Protein AF-A0A257LY22-F1 (afdb_monomer_lite)

Sequence (145 aa):
GAKGQLDAGANYFHVKTRSGIALHGYWDTTTVKGARDHLGVEDFPAAIMKAFPVKPEWDATGPIGTWPTQWATGTLGLSKDCFEGIIPRDRFVVPKDEKHEEHFEWIVTLPAPYPVKARDTVELELSKAGYRLAALLKAIWPEEK

Structure (mmCIF, N/CA/C/O backbone):
data_AF-A0A257LY22-F1
#
_entry.id   AF-A0A257LY22-F1
#
loop_
_atom_site.group_PDB
_atom_site.id
_atom_site.type_symbol
_atom_site.label_atom_id
_atom_site.label_alt_id
_atom_site.label_comp_id
_atom_site.label_asym_id
_atom_site.label_entity_id
_atom_site.label_seq_id
_atom_site.pdbx_PDB_ins_code
_atom_site.Cartn_x
_atom_site.Cartn_y
_atom_site.Cartn_z
_atom_site.occupancy
_atom_site.B_iso_or_equiv
_atom_site.auth_seq_id
_atom_site.auth_comp_id
_atom_site.auth_asym_id
_atom_site.auth_atom_id
_atom_site.pdbx_PDB_model_num
ATOM 1 N N . GLY A 1 1 ? 5.869 14.579 -5.416 1.00 46.47 1 GLY A N 1
ATOM 2 C CA . GLY A 1 1 ? 6.455 14.365 -4.073 1.00 46.47 1 GLY A CA 1
ATOM 3 C C . GLY A 1 1 ? 7.019 15.669 -3.541 1.00 46.47 1 GLY A C 1
ATOM 4 O O . GLY A 1 1 ? 7.083 16.635 -4.291 1.00 46.47 1 GLY A O 1
ATOM 5 N N . ALA A 1 2 ? 7.402 15.727 -2.265 1.00 46.88 2 ALA A N 1
ATOM 6 C CA . ALA A 1 2 ? 8.099 16.899 -1.723 1.00 46.88 2 ALA A CA 1
ATOM 7 C C . ALA A 1 2 ? 9.523 16.997 -2.306 1.00 46.88 2 ALA A C 1
ATOM 9 O O . ALA A 1 2 ? 10.129 15.974 -2.636 1.00 46.88 2 ALA A O 1
ATOM 10 N N . LYS A 1 3 ? 10.070 18.217 -2.429 1.00 50.88 3 LYS A N 1
ATOM 11 C CA . LYS A 1 3 ? 11.447 18.433 -2.908 1.00 50.88 3 LYS A CA 1
ATOM 12 C C . LYS A 1 3 ? 12.441 17.615 -2.069 1.00 50.88 3 LYS A C 1
ATOM 14 O O . LYS A 1 3 ? 12.421 17.698 -0.845 1.00 50.88 3 LYS A O 1
ATOM 19 N N . GLY A 1 4 ? 13.306 16.845 -2.732 1.00 56.91 4 GLY A N 1
ATOM 20 C CA . GLY A 1 4 ? 14.373 16.061 -2.093 1.00 56.91 4 GLY A CA 1
ATOM 21 C C . GLY A 1 4 ? 14.029 14.611 -1.722 1.00 56.91 4 GLY A C 1
ATOM 22 O O . GLY A 1 4 ? 14.880 13.928 -1.161 1.00 56.91 4 GLY A O 1
ATOM 23 N N . GLN A 1 5 ? 12.826 14.109 -2.029 1.00 67.12 5 GLN A N 1
ATOM 24 C CA . GLN A 1 5 ? 12.516 12.681 -1.866 1.00 67.12 5 GLN A CA 1
ATOM 25 C C . GLN A 1 5 ? 13.129 11.849 -3.001 1.00 67.12 5 GLN A C 1
ATOM 27 O O . GLN A 1 5 ? 12.907 12.148 -4.172 1.00 67.12 5 GLN A O 1
ATOM 32 N N . LEU A 1 6 ? 13.866 10.792 -2.640 1.00 78.88 6 LEU A N 1
ATOM 33 C CA . LEU A 1 6 ? 14.648 9.967 -3.574 1.00 78.88 6 LEU A CA 1
ATOM 34 C C . LEU A 1 6 ? 13.796 9.255 -4.640 1.00 78.88 6 LEU A C 1
ATOM 36 O O . LEU A 1 6 ? 14.271 9.053 -5.752 1.00 78.88 6 LEU A O 1
ATOM 40 N N . ASP A 1 7 ? 12.551 8.901 -4.316 1.00 86.62 7 ASP A N 1
ATOM 41 C CA . ASP A 1 7 ? 11.634 8.164 -5.199 1.00 86.62 7 ASP A CA 1
ATOM 42 C C . ASP A 1 7 ? 10.184 8.690 -5.182 1.00 86.62 7 ASP A C 1
ATOM 44 O O . ASP A 1 7 ? 9.283 8.086 -5.772 1.00 86.62 7 ASP A O 1
ATOM 48 N N . ALA A 1 8 ? 9.954 9.791 -4.454 1.00 89.94 8 ALA A N 1
ATOM 49 C CA . ALA A 1 8 ? 8.643 10.378 -4.188 1.00 89.94 8 ALA A CA 1
ATOM 50 C C . ALA A 1 8 ? 7.579 9.356 -3.725 1.00 89.94 8 ALA A C 1
ATOM 52 O O . ALA A 1 8 ? 6.428 9.425 -4.161 1.00 89.94 8 ALA A O 1
ATOM 53 N N . GLY A 1 9 ? 7.947 8.407 -2.855 1.00 90.75 9 GLY A N 1
ATOM 54 C CA . GLY A 1 9 ? 7.024 7.371 -2.376 1.00 90.75 9 GLY A CA 1
ATOM 55 C C . GLY A 1 9 ? 6.717 6.343 -3.462 1.00 90.75 9 GLY A C 1
ATOM 56 O O . GLY A 1 9 ? 5.562 5.977 -3.667 1.00 90.75 9 GLY A O 1
ATOM 57 N N . ALA A 1 10 ? 7.759 5.932 -4.181 1.00 94.31 10 ALA A N 1
ATOM 58 C CA . ALA A 1 10 ? 7.720 5.059 -5.346 1.00 94.31 10 ALA A CA 1
ATOM 59 C C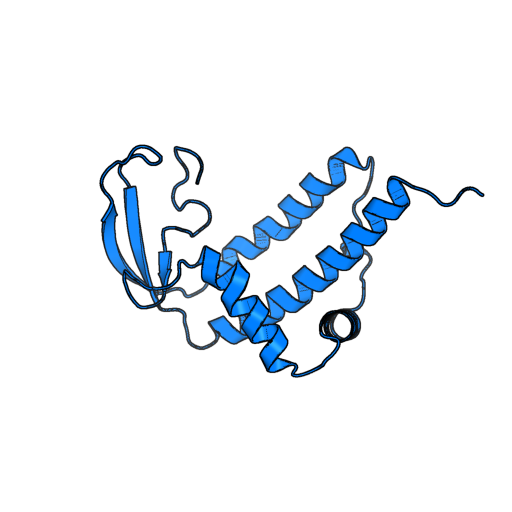 . ALA A 1 10 ? 6.978 5.596 -6.590 1.00 94.31 10 ALA A C 1
ATOM 61 O O . ALA A 1 10 ? 6.619 4.823 -7.483 1.00 94.31 10 ALA A O 1
ATOM 62 N N . ASN A 1 11 ? 6.761 6.910 -6.690 1.00 94.81 11 ASN A N 1
ATOM 63 C CA . ASN A 1 11 ? 6.183 7.511 -7.896 1.00 94.81 11 ASN A CA 1
ATOM 64 C C . ASN A 1 11 ? 7.152 7.485 -9.090 1.00 94.81 11 ASN A C 1
ATOM 66 O O . ASN A 1 11 ? 6.703 7.463 -10.228 1.00 94.81 11 ASN A O 1
ATOM 70 N N . TYR A 1 12 ? 8.460 7.405 -8.835 1.00 94.44 12 TYR A N 1
ATOM 71 C CA . TYR A 1 12 ? 9.500 7.390 -9.872 1.00 94.44 12 TYR A CA 1
ATOM 72 C C . TYR A 1 12 ? 9.812 5.993 -10.438 1.00 94.44 12 TYR A C 1
ATOM 74 O O . TYR A 1 12 ? 10.763 5.825 -11.201 1.00 94.44 12 TYR A O 1
ATOM 82 N N . PHE A 1 13 ? 9.035 4.967 -10.076 1.00 96.38 13 PHE A N 1
ATOM 83 C CA . PHE A 1 13 ? 9.177 3.609 -10.610 1.00 96.38 13 PHE A CA 1
ATOM 84 C C . PHE A 1 13 ? 7.978 3.257 -11.492 1.00 96.38 13 PHE A C 1
ATOM 86 O O . PHE A 1 13 ? 6.878 3.073 -10.987 1.00 96.38 13 PHE A O 1
ATOM 93 N N . HIS A 1 14 ? 8.180 3.103 -12.797 1.00 97.56 14 HIS A N 1
ATOM 94 C CA . HIS A 1 14 ? 7.128 2.806 -13.768 1.00 97.56 14 HIS A CA 1
ATOM 95 C C . HIS A 1 14 ? 7.062 1.317 -14.082 1.00 97.56 14 HIS A C 1
ATOM 97 O O . HIS A 1 14 ? 8.042 0.700 -14.504 1.00 97.56 14 HIS A O 1
ATOM 103 N N . VAL A 1 15 ? 5.888 0.718 -13.908 1.00 96.81 15 VAL A N 1
ATOM 104 C CA . VAL A 1 15 ? 5.691 -0.716 -14.114 1.00 96.81 15 VAL A CA 1
ATOM 105 C C . VAL A 1 15 ? 5.653 -1.046 -15.613 1.00 96.81 15 VAL A C 1
ATOM 107 O O . VAL 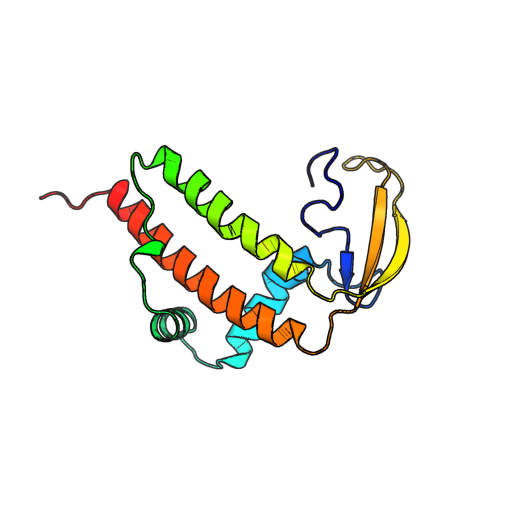A 1 15 ? 4.807 -0.547 -16.351 1.00 96.81 15 VAL A O 1
ATOM 110 N N . LYS A 1 16 ? 6.529 -1.962 -16.048 1.00 94.06 16 LYS A N 1
ATOM 111 C CA . LYS A 1 16 ? 6.702 -2.527 -17.407 1.00 94.06 16 LYS A CA 1
ATOM 112 C C . LYS A 1 16 ? 7.205 -1.566 -18.488 1.00 94.06 16 LYS A C 1
ATOM 114 O O . LYS A 1 16 ? 8.022 -1.988 -19.301 1.00 94.06 16 LYS A O 1
ATOM 119 N N . THR A 1 17 ? 6.733 -0.325 -18.536 1.00 95.31 17 THR A N 1
ATOM 120 C CA . THR A 1 17 ? 7.107 0.661 -19.566 1.00 95.31 17 THR A CA 1
ATOM 121 C C . THR A 1 17 ? 7.232 2.055 -18.962 1.00 95.31 17 THR A C 1
ATOM 123 O O . THR A 1 17 ? 6.726 2.301 -17.874 1.00 95.31 17 THR A O 1
ATOM 126 N N . ARG A 1 18 ? 7.855 2.999 -19.681 1.00 93.12 18 ARG A N 1
ATOM 127 C CA . ARG A 1 18 ? 7.967 4.407 -19.250 1.00 93.12 18 ARG A CA 1
ATOM 128 C C . ARG A 1 18 ? 6.610 5.095 -19.062 1.00 93.12 18 ARG A C 1
ATOM 130 O O . ARG A 1 18 ? 6.453 5.905 -18.165 1.00 93.12 18 ARG A O 1
ATOM 137 N N . SER A 1 19 ? 5.635 4.776 -19.909 1.00 93.62 19 SER A N 1
ATOM 138 C CA . SER A 1 19 ? 4.253 5.262 -19.790 1.00 93.62 19 SER A CA 1
ATOM 139 C C . SER A 1 19 ? 3.382 4.382 -18.886 1.00 93.62 19 SER A C 1
ATOM 141 O O . SER A 1 19 ? 2.170 4.577 -18.817 1.00 93.62 19 SER A O 1
ATOM 143 N N . GLY A 1 20 ? 3.981 3.379 -18.239 1.00 93.88 20 GLY A N 1
ATOM 144 C CA . GLY A 1 20 ? 3.305 2.494 -17.310 1.00 93.88 20 GLY A CA 1
ATOM 145 C C . GLY A 1 20 ? 2.910 3.215 -16.027 1.00 93.88 20 GLY A C 1
ATOM 146 O O . GLY A 1 20 ? 3.423 4.288 -15.700 1.00 93.88 20 GLY A O 1
ATOM 147 N N . ILE A 1 21 ? 1.997 2.593 -15.284 1.00 96.25 21 ILE A N 1
ATOM 148 C CA . ILE A 1 21 ? 1.581 3.098 -13.979 1.00 96.25 21 ILE A CA 1
ATOM 149 C C . ILE A 1 21 ? 2.791 3.187 -13.043 1.00 96.25 21 ILE A C 1
ATOM 151 O O . ILE A 1 21 ? 3.620 2.272 -12.998 1.00 96.25 21 ILE A O 1
ATOM 155 N N . ALA A 1 22 ? 2.885 4.286 -12.298 1.00 96.69 22 ALA A N 1
ATOM 156 C CA . ALA A 1 22 ? 3.852 4.400 -11.219 1.00 96.69 22 ALA A CA 1
ATOM 157 C C . ALA A 1 22 ? 3.583 3.321 -10.159 1.00 96.69 22 ALA A C 1
ATOM 159 O O . ALA A 1 22 ? 2.429 2.963 -9.918 1.00 96.69 22 ALA A O 1
ATOM 160 N N . LEU A 1 23 ? 4.619 2.822 -9.490 1.00 96.81 23 LEU A N 1
ATOM 161 C CA . LEU A 1 23 ? 4.482 1.796 -8.460 1.00 96.81 23 LEU A CA 1
ATOM 162 C C . LEU A 1 23 ? 3.564 2.276 -7.332 1.00 96.81 23 LEU A C 1
ATOM 164 O O . LEU A 1 23 ? 2.728 1.514 -6.861 1.00 96.81 23 LEU A O 1
ATOM 168 N N . HIS A 1 24 ? 3.642 3.559 -6.980 1.00 96.31 24 HIS A N 1
ATOM 169 C CA . HIS A 1 24 ? 2.682 4.208 -6.087 1.00 96.31 24 HIS A CA 1
ATOM 170 C C . HIS A 1 24 ? 1.229 4.020 -6.554 1.00 96.31 24 HIS A C 1
ATOM 172 O O . HIS A 1 24 ? 0.411 3.431 -5.853 1.00 96.31 24 HIS A O 1
ATOM 178 N N . GLY A 1 25 ? 0.925 4.423 -7.793 1.00 96.75 25 GLY A N 1
ATOM 179 C CA . GLY A 1 25 ? -0.408 4.261 -8.376 1.00 96.75 25 GLY A CA 1
ATOM 180 C C . GLY A 1 25 ? -0.837 2.796 -8.503 1.00 96.75 25 GLY A C 1
ATOM 181 O O . GLY A 1 25 ? -2.025 2.488 -8.395 1.00 96.75 25 GLY A O 1
ATOM 182 N N . TYR A 1 26 ? 0.111 1.876 -8.706 1.00 97.12 26 TYR A N 1
ATOM 183 C CA . TYR A 1 26 ? -0.157 0.442 -8.705 1.00 97.12 26 TYR A CA 1
ATOM 184 C C . TYR A 1 26 ? -0.724 -0.004 -7.352 1.00 97.12 26 TYR A C 1
ATOM 186 O O . TYR A 1 26 ? -1.772 -0.648 -7.336 1.00 97.12 26 TYR A O 1
ATOM 194 N N . TRP A 1 27 ? -0.100 0.388 -6.239 1.00 96.94 27 TRP A N 1
ATOM 195 C CA . TRP A 1 27 ? -0.599 0.094 -4.892 1.00 96.94 27 TRP A CA 1
ATOM 196 C C . TRP A 1 27 ? -1.934 0.778 -4.596 1.00 96.94 27 TRP A C 1
ATOM 198 O O . TRP A 1 27 ? -2.869 0.099 -4.175 1.00 96.94 27 TRP A O 1
ATOM 208 N N . ASP A 1 28 ? -2.049 2.072 -4.897 1.00 96.69 28 ASP A N 1
ATOM 209 C CA . ASP A 1 28 ? -3.244 2.868 -4.590 1.00 96.69 28 ASP A CA 1
ATOM 210 C C . ASP A 1 28 ? -4.494 2.407 -5.347 1.00 96.69 28 ASP A C 1
ATOM 212 O O . ASP A 1 28 ? -5.608 2.490 -4.832 1.00 96.69 28 ASP A O 1
ATOM 216 N N . THR A 1 29 ? -4.335 1.943 -6.593 1.00 96.38 29 THR A N 1
ATOM 217 C CA . THR A 1 29 ? -5.483 1.699 -7.484 1.00 96.38 29 THR A CA 1
ATOM 218 C C . THR A 1 29 ? -5.525 0.291 -8.054 1.00 96.38 29 THR A C 1
ATOM 220 O O . THR A 1 29 ? -6.554 -0.381 -7.967 1.00 96.38 29 THR A O 1
ATOM 223 N N . THR A 1 30 ? -4.425 -0.184 -8.642 1.00 97.00 30 THR A N 1
ATOM 224 C CA . THR A 1 30 ? -4.415 -1.459 -9.371 1.00 97.00 30 THR A CA 1
ATOM 225 C C . THR A 1 30 ? -4.555 -2.630 -8.410 1.00 97.00 30 THR A C 1
ATOM 227 O O . THR A 1 30 ? -5.356 -3.529 -8.660 1.00 97.00 30 THR A O 1
ATOM 230 N N . THR A 1 31 ? -3.839 -2.599 -7.288 1.00 96.81 31 THR A N 1
ATOM 231 C CA . THR A 1 31 ? -3.908 -3.639 -6.263 1.00 96.81 31 THR A CA 1
ATOM 232 C C . THR A 1 31 ? -5.259 -3.639 -5.553 1.00 96.81 31 THR A C 1
ATOM 234 O O . THR A 1 31 ? -5.846 -4.706 -5.403 1.00 96.81 31 THR A O 1
ATOM 237 N N . VAL A 1 32 ? -5.802 -2.469 -5.191 1.00 96.81 32 VAL A N 1
ATOM 238 C CA . VAL A 1 32 ? -7.135 -2.356 -4.562 1.00 96.81 32 VAL A CA 1
ATOM 239 C C . VAL A 1 32 ? -8.225 -2.906 -5.475 1.00 96.81 32 VAL A C 1
ATOM 241 O O . VAL A 1 32 ? -9.030 -3.740 -5.057 1.00 96.81 32 VAL A O 1
ATOM 244 N N . LYS A 1 33 ? -8.219 -2.503 -6.752 1.00 96.62 33 LYS A N 1
ATOM 245 C CA . LYS A 1 33 ? -9.133 -3.063 -7.750 1.00 96.62 33 LYS A CA 1
ATOM 246 C C . LYS A 1 33 ? -8.931 -4.573 -7.892 1.00 96.62 33 LYS A C 1
ATOM 248 O O . LYS A 1 33 ? -9.907 -5.312 -7.904 1.00 96.62 33 LYS A O 1
ATOM 253 N N . GLY A 1 34 ? -7.682 -5.030 -7.961 1.00 95.88 34 GLY A N 1
ATOM 254 C CA . GLY A 1 34 ? -7.340 -6.446 -8.073 1.00 95.88 34 GLY A CA 1
ATOM 255 C C . GLY A 1 34 ? -7.814 -7.291 -6.888 1.00 95.88 34 GLY A C 1
ATOM 256 O O . GLY A 1 34 ? -8.259 -8.413 -7.105 1.00 95.88 34 GLY A O 1
ATOM 257 N N . ALA A 1 35 ? -7.752 -6.767 -5.663 1.00 96.44 35 ALA A N 1
ATOM 258 C CA . ALA A 1 35 ? -8.256 -7.434 -4.462 1.00 96.44 35 ALA A CA 1
ATOM 259 C C . ALA A 1 35 ? -9.786 -7.561 -4.506 1.00 96.44 35 ALA A C 1
ATOM 261 O O . ALA A 1 35 ? -10.333 -8.656 -4.368 1.00 96.44 35 ALA A O 1
ATOM 262 N N . ARG A 1 36 ? -10.482 -6.459 -4.812 1.00 96.62 36 ARG A N 1
ATOM 263 C CA . ARG A 1 36 ? -11.943 -6.449 -4.961 1.00 96.62 36 ARG A CA 1
ATOM 264 C C . ARG A 1 36 ? -12.419 -7.407 -6.049 1.00 96.62 36 ARG A C 1
ATOM 266 O O . ARG A 1 36 ? -13.300 -8.228 -5.807 1.00 96.62 36 ARG A O 1
ATOM 273 N N . ASP A 1 37 ? -11.829 -7.308 -7.236 1.00 95.69 37 ASP A N 1
ATOM 274 C CA . ASP A 1 37 ? -12.204 -8.129 -8.387 1.00 95.69 37 ASP A CA 1
ATOM 275 C C . ASP A 1 37 ? -11.872 -9.616 -8.137 1.00 95.69 37 ASP A C 1
ATOM 277 O O . ASP A 1 37 ? -12.576 -10.488 -8.639 1.00 95.69 37 ASP A O 1
ATOM 281 N N . HIS A 1 38 ? -10.843 -9.923 -7.333 1.00 94.56 38 HIS A N 1
ATOM 282 C CA . HIS A 1 38 ? -10.514 -11.296 -6.947 1.00 94.56 38 HIS A CA 1
ATOM 283 C C . HIS A 1 38 ? -11.541 -11.923 -6.004 1.00 94.56 38 HIS A C 1
ATOM 285 O O . HIS A 1 38 ? -11.913 -13.076 -6.215 1.00 94.56 38 HIS A O 1
ATOM 291 N N . LEU A 1 39 ? -11.983 -11.192 -4.974 1.00 93.94 39 LEU A N 1
ATOM 292 C CA . LEU A 1 39 ? -13.013 -11.699 -4.065 1.00 93.94 39 LEU A CA 1
ATOM 293 C C . LEU A 1 39 ? -14.372 -11.808 -4.763 1.00 93.94 39 LEU A C 1
ATOM 295 O O . LEU A 1 39 ? -15.141 -12.713 -4.450 1.00 93.94 39 LEU A O 1
ATOM 299 N N . GLY A 1 40 ? -14.669 -10.906 -5.706 1.00 94.12 40 GLY A N 1
ATOM 300 C CA . GLY A 1 40 ? -15.879 -10.973 -6.531 1.00 94.12 40 GLY A CA 1
ATOM 301 C C . GLY A 1 40 ? -17.184 -10.852 -5.737 1.00 94.12 40 GLY A C 1
ATOM 302 O O . GLY A 1 40 ? -18.233 -11.280 -6.215 1.00 94.12 40 GLY A O 1
ATOM 303 N N . VAL A 1 41 ? -17.122 -10.301 -4.523 1.00 94.62 41 VAL A N 1
ATOM 304 C CA . VAL A 1 41 ? -18.276 -10.089 -3.644 1.00 94.62 41 VAL A CA 1
ATOM 305 C C . VAL A 1 41 ? -18.828 -8.672 -3.781 1.00 94.62 41 VAL A C 1
ATOM 307 O O . VAL A 1 41 ? -18.089 -7.730 -4.065 1.00 94.62 41 VAL A O 1
ATOM 310 N N . GLU A 1 42 ? -20.130 -8.518 -3.545 1.00 93.62 42 GLU A N 1
ATOM 311 C CA . GLU A 1 42 ? -20.801 -7.212 -3.552 1.00 93.62 42 GLU A CA 1
ATOM 312 C C . GLU A 1 42 ? -20.318 -6.325 -2.393 1.00 93.62 42 GLU A C 1
ATOM 314 O O . GLU A 1 42 ? -19.899 -5.188 -2.609 1.00 93.62 42 GLU A O 1
ATOM 319 N N . ASP A 1 43 ? -20.288 -6.873 -1.174 1.00 96.06 43 ASP A N 1
ATOM 320 C CA . ASP A 1 43 ? -19.795 -6.187 0.025 1.00 96.06 43 ASP A CA 1
ATOM 321 C C . ASP A 1 43 ? -18.331 -6.557 0.310 1.00 96.06 43 ASP A C 1
ATOM 323 O O . ASP A 1 43 ? -18.003 -7.385 1.167 1.00 96.06 43 ASP A O 1
ATOM 327 N N . PHE A 1 44 ? -17.432 -5.955 -0.472 1.00 95.56 44 PHE A N 1
ATOM 328 C CA . PHE A 1 44 ? -15.988 -6.123 -0.307 1.00 95.56 44 PHE A CA 1
ATOM 329 C C . PHE A 1 44 ? -15.489 -5.753 1.107 1.00 95.56 44 PHE A C 1
ATOM 331 O O . PHE A 1 44 ? -14.758 -6.566 1.680 1.00 95.56 44 PHE A O 1
ATOM 338 N N . PRO A 1 45 ? -15.886 -4.613 1.718 1.00 94.69 45 PRO A N 1
ATOM 339 C CA . PRO A 1 45 ? -15.509 -4.283 3.094 1.00 94.69 45 PRO A CA 1
ATOM 340 C C . PRO A 1 45 ? -15.877 -5.364 4.119 1.00 94.69 45 PRO A C 1
ATOM 342 O O . PRO A 1 45 ? -15.025 -5.765 4.915 1.00 94.69 45 PRO A O 1
ATOM 345 N N . ALA A 1 46 ? -17.108 -5.889 4.090 1.00 94.38 46 ALA A N 1
ATOM 346 C CA . ALA A 1 46 ? -17.508 -6.945 5.021 1.00 94.38 46 ALA A CA 1
ATOM 347 C C . ALA A 1 46 ? -16.705 -8.238 4.807 1.00 94.38 46 ALA A C 1
ATOM 349 O O . ALA A 1 46 ? -16.338 -8.915 5.773 1.00 94.38 46 ALA A O 1
ATOM 350 N N . ALA A 1 47 ? -16.391 -8.575 3.552 1.00 95.69 47 ALA A N 1
ATOM 351 C CA . ALA A 1 47 ? -15.598 -9.756 3.231 1.00 95.69 47 ALA A CA 1
ATOM 352 C C . ALA A 1 47 ? -14.161 -9.664 3.768 1.00 95.69 47 ALA A C 1
ATOM 354 O O . ALA A 1 47 ? -13.703 -10.608 4.417 1.00 95.69 47 ALA A O 1
ATOM 355 N N . ILE A 1 48 ? -13.470 -8.533 3.575 1.00 96.12 48 ILE A N 1
ATOM 356 C CA . ILE A 1 48 ? -12.093 -8.372 4.074 1.00 96.12 48 ILE A CA 1
ATOM 357 C C . ILE A 1 48 ? -12.038 -8.302 5.602 1.00 96.12 48 ILE A C 1
ATOM 359 O O . ILE A 1 48 ? -11.113 -8.850 6.200 1.00 96.12 48 ILE A O 1
ATOM 363 N N . MET A 1 49 ? -13.049 -7.725 6.261 1.00 94.19 49 MET A N 1
ATOM 364 C CA . MET A 1 49 ? -13.138 -7.734 7.726 1.00 94.19 49 MET A CA 1
ATOM 365 C C . MET A 1 49 ? -13.361 -9.143 8.282 1.00 94.19 49 MET A C 1
ATOM 367 O O . MET A 1 49 ? -12.850 -9.481 9.349 1.00 94.19 49 MET A O 1
ATOM 371 N N . LYS A 1 50 ? -14.113 -9.984 7.562 1.00 93.69 50 LYS A N 1
ATOM 372 C CA . LYS A 1 50 ? -14.311 -11.390 7.929 1.00 93.69 50 LYS A CA 1
ATOM 373 C C . LYS A 1 50 ? -13.041 -12.219 7.722 1.00 93.69 50 LYS A C 1
ATOM 375 O O . LYS A 1 50 ? -12.746 -13.078 8.549 1.00 93.69 50 LYS A O 1
ATOM 380 N N . ALA A 1 51 ? -12.312 -11.985 6.630 1.00 93.19 51 ALA A N 1
ATOM 381 C CA . ALA A 1 51 ? -11.066 -12.687 6.320 1.00 93.19 51 ALA A CA 1
ATOM 382 C C . ALA A 1 51 ? -9.913 -12.274 7.252 1.00 93.19 51 ALA A C 1
ATOM 384 O O . ALA A 1 51 ? -9.110 -13.114 7.661 1.00 93.19 51 ALA A O 1
ATOM 385 N N . PHE A 1 52 ? -9.868 -10.997 7.633 1.00 94.81 52 PHE A N 1
ATOM 386 C CA . PHE A 1 52 ? -8.870 -10.415 8.524 1.00 94.81 52 PHE A CA 1
ATOM 387 C C . PHE A 1 52 ? -9.557 -9.854 9.776 1.00 94.81 52 PHE A C 1
ATOM 389 O O . PHE A 1 52 ? -9.760 -8.641 9.872 1.00 94.81 52 PHE A O 1
ATOM 396 N N . PRO A 1 53 ? -9.933 -10.720 10.738 1.00 93.00 53 PRO A N 1
ATOM 397 C CA . PRO A 1 53 ? -10.569 -10.272 11.966 1.00 93.00 53 PRO A CA 1
ATOM 398 C C . PRO A 1 53 ? -9.624 -9.377 12.772 1.00 93.00 53 PRO A C 1
ATOM 400 O O . PRO A 1 53 ? -8.402 -9.555 12.749 1.00 93.00 53 PRO A O 1
ATOM 403 N N . VAL A 1 54 ? -10.220 -8.434 13.503 1.00 93.81 54 VAL A N 1
ATOM 404 C CA . VAL A 1 54 ? -9.514 -7.488 14.376 1.00 93.81 54 VAL A CA 1
ATOM 405 C C . VAL A 1 54 ? -8.617 -8.229 15.358 1.00 93.81 54 VAL A C 1
ATOM 407 O O . VAL A 1 54 ? -9.007 -9.251 15.927 1.00 93.81 54 VAL A O 1
ATOM 410 N N . LYS A 1 55 ? -7.425 -7.675 15.584 1.00 93.75 55 LYS A N 1
ATOM 411 C CA . LYS A 1 55 ? -6.456 -8.207 16.537 1.00 93.75 55 LYS A CA 1
ATOM 412 C C . LYS A 1 55 ? -6.005 -7.121 17.521 1.00 93.75 55 LYS A C 1
ATOM 414 O O . LYS A 1 55 ? -5.935 -5.961 17.109 1.00 93.75 55 LYS A O 1
ATOM 419 N N . PRO A 1 56 ? -5.671 -7.467 18.780 1.00 92.50 56 PRO A N 1
ATOM 420 C CA . PRO A 1 56 ? -5.260 -6.486 19.790 1.00 92.50 56 PRO A CA 1
ATOM 421 C C . PRO A 1 56 ? -4.073 -5.613 19.363 1.00 92.50 56 PRO A C 1
ATOM 423 O O . PRO A 1 56 ? -3.994 -4.444 19.717 1.00 92.50 56 PRO A O 1
ATOM 426 N N . GLU A 1 57 ? -3.157 -6.139 18.548 1.00 91.75 57 GLU A N 1
ATOM 427 C CA . GLU A 1 57 ? -2.007 -5.382 18.046 1.00 91.75 57 GLU A CA 1
ATOM 428 C C . GLU A 1 57 ? -2.364 -4.253 17.059 1.00 91.75 57 GLU A C 1
ATOM 430 O O . GLU A 1 57 ? -1.484 -3.512 16.620 1.00 91.75 57 GLU A O 1
ATOM 435 N N . TRP A 1 58 ? -3.632 -4.118 16.655 1.00 94.38 58 TRP A N 1
ATOM 436 C CA . TRP A 1 58 ? -4.076 -3.015 15.796 1.00 94.38 58 TRP A CA 1
ATOM 437 C C . TRP A 1 58 ? -4.367 -1.738 16.581 1.00 94.38 58 TRP A C 1
ATOM 439 O O . TRP A 1 58 ? -4.392 -0.660 15.969 1.00 94.38 58 TRP A O 1
ATOM 449 N N . ASP A 1 59 ? -4.564 -1.865 17.894 1.00 94.31 59 ASP A N 1
ATOM 450 C CA . ASP A 1 59 ? -4.874 -0.766 18.794 1.00 94.31 59 ASP A CA 1
ATOM 451 C C . ASP A 1 59 ? -3.680 0.174 18.956 1.00 94.31 59 ASP A C 1
ATOM 453 O O . ASP A 1 59 ? -2.543 -0.243 19.185 1.00 94.31 59 ASP A O 1
ATOM 457 N N . ALA A 1 60 ? -3.952 1.474 18.850 1.00 94.75 60 ALA A N 1
ATOM 458 C CA . ALA A 1 60 ? -3.012 2.493 19.290 1.00 94.75 60 ALA A CA 1
ATOM 459 C C . ALA A 1 60 ? -3.200 2.757 20.785 1.00 94.75 60 ALA A C 1
ATOM 461 O O . ALA A 1 60 ? -4.298 2.641 21.329 1.00 94.75 60 ALA A O 1
ATOM 462 N N . THR A 1 61 ? -2.118 3.146 21.449 1.00 93.75 61 THR A N 1
ATOM 463 C CA . THR A 1 61 ? -2.121 3.412 22.893 1.00 93.75 61 THR A CA 1
ATOM 464 C C . THR A 1 61 ? -1.855 4.882 23.194 1.00 93.75 61 THR A C 1
ATOM 466 O O . THR A 1 61 ? -1.313 5.614 22.368 1.00 93.75 61 THR A O 1
ATOM 469 N N . GLY A 1 62 ? -2.240 5.336 24.388 1.00 94.69 62 GLY A N 1
ATOM 470 C CA . GLY A 1 62 ? -1.986 6.707 24.829 1.00 94.69 62 GLY A CA 1
ATOM 471 C C . GLY A 1 62 ? -2.863 7.760 24.131 1.00 94.69 62 GLY A C 1
ATOM 472 O O . GLY A 1 62 ? -3.918 7.426 23.584 1.00 94.69 62 GLY A O 1
ATOM 473 N N . PRO A 1 63 ? -2.465 9.047 24.177 1.00 96.00 63 PRO A N 1
ATOM 474 C CA . PRO A 1 63 ? -3.271 10.147 23.651 1.00 96.00 63 PRO A CA 1
ATOM 475 C C . PRO A 1 63 ? -3.554 10.000 22.152 1.00 96.00 63 PRO A C 1
ATOM 477 O O . PRO A 1 63 ? -2.649 9.669 21.383 1.00 96.00 63 PRO A O 1
ATOM 480 N N . ILE A 1 64 ? -4.780 10.342 21.736 1.00 95.19 64 ILE A N 1
ATOM 481 C CA . ILE A 1 64 ? -5.269 10.225 20.346 1.00 95.19 64 ILE A CA 1
ATOM 482 C C . ILE A 1 64 ? -4.328 10.910 19.345 1.00 95.19 64 ILE A C 1
ATOM 484 O O . ILE A 1 64 ? -4.060 10.379 18.270 1.00 95.19 64 ILE A O 1
ATOM 488 N N . GLY A 1 65 ? -3.747 12.056 19.718 1.00 95.94 65 GLY A N 1
ATOM 489 C CA . GLY A 1 65 ? -2.792 12.786 18.876 1.00 95.94 65 GLY A CA 1
ATOM 490 C C . GLY A 1 65 ? -1.512 12.012 18.532 1.00 95.94 65 GLY A C 1
ATOM 491 O O . GLY A 1 65 ? -0.796 12.403 17.617 1.00 95.94 65 GLY A O 1
ATOM 492 N N . THR A 1 66 ? -1.221 10.907 19.225 1.00 96.88 66 THR A N 1
ATOM 493 C CA . THR A 1 66 ? -0.057 10.049 18.947 1.00 96.88 66 THR A CA 1
ATOM 494 C C . THR A 1 66 ? -0.387 8.857 18.044 1.00 96.88 66 THR A C 1
ATOM 496 O O . THR A 1 66 ? 0.527 8.208 17.532 1.00 96.88 66 THR A O 1
ATOM 499 N N . TRP A 1 67 ? -1.674 8.556 17.830 1.00 97.31 67 TRP A N 1
ATOM 500 C CA . TRP A 1 67 ? -2.111 7.369 17.093 1.00 97.31 67 TRP A CA 1
ATOM 501 C C . TRP A 1 67 ? -1.653 7.363 15.626 1.00 97.31 67 TRP A C 1
ATOM 503 O O . TRP A 1 67 ? -1.126 6.335 15.197 1.00 97.31 67 TRP A O 1
ATOM 513 N N . PRO A 1 68 ? -1.736 8.476 14.860 1.00 95.88 68 PRO A N 1
ATOM 514 C CA . PRO A 1 68 ? -1.271 8.485 13.473 1.00 95.88 68 PRO A CA 1
ATOM 515 C C . PRO A 1 68 ? 0.209 8.123 13.332 1.00 95.88 68 PRO A C 1
ATOM 517 O O . PRO A 1 68 ? 0.574 7.380 12.424 1.00 95.88 68 PRO A O 1
ATOM 520 N N . THR A 1 69 ? 1.056 8.586 14.256 1.00 96.06 69 THR A N 1
ATOM 521 C CA . THR A 1 69 ? 2.484 8.247 14.268 1.00 96.06 69 THR A CA 1
ATOM 522 C C . THR A 1 69 ? 2.691 6.755 14.501 1.00 96.06 69 THR A C 1
ATOM 524 O O . THR A 1 69 ? 3.460 6.136 13.774 1.00 96.06 69 THR A O 1
ATOM 527 N N . GLN A 1 70 ? 1.972 6.151 15.454 1.00 95.44 70 GLN A N 1
ATOM 528 C CA . GLN A 1 70 ? 2.054 4.706 15.711 1.00 95.44 70 GLN A CA 1
ATOM 529 C C . GLN A 1 70 ? 1.657 3.893 14.473 1.00 95.44 70 GLN A C 1
ATOM 531 O O . GLN A 1 70 ? 2.352 2.948 14.097 1.00 95.44 70 GLN A O 1
ATOM 536 N N . TRP A 1 71 ? 0.566 4.279 13.806 1.00 95.44 71 TRP A N 1
ATOM 537 C CA . TRP A 1 71 ? 0.113 3.610 12.589 1.00 95.44 71 TRP A CA 1
ATOM 538 C C . TRP A 1 71 ? 1.115 3.761 11.448 1.00 95.44 71 TRP A C 1
ATOM 540 O O . TRP A 1 71 ? 1.457 2.756 10.830 1.00 95.44 71 TRP A O 1
ATOM 550 N N . ALA A 1 72 ? 1.638 4.972 11.229 1.00 94.12 72 ALA A N 1
ATOM 551 C CA . ALA A 1 72 ? 2.647 5.245 10.211 1.00 94.12 72 ALA A CA 1
ATOM 552 C C . ALA A 1 72 ? 3.931 4.434 10.446 1.00 94.12 72 ALA A C 1
ATOM 554 O O . ALA A 1 72 ? 4.452 3.823 9.512 1.00 94.12 72 ALA A O 1
ATOM 555 N N . THR A 1 73 ? 4.415 4.368 11.693 1.00 92.12 73 THR A N 1
ATOM 556 C CA . THR A 1 73 ? 5.565 3.533 12.070 1.00 92.12 73 THR A CA 1
ATOM 557 C C . THR A 1 73 ? 5.296 2.057 11.789 1.00 92.12 73 THR A C 1
ATOM 559 O O . THR A 1 73 ? 6.152 1.385 11.218 1.00 92.12 73 THR A O 1
ATOM 562 N N . GLY A 1 74 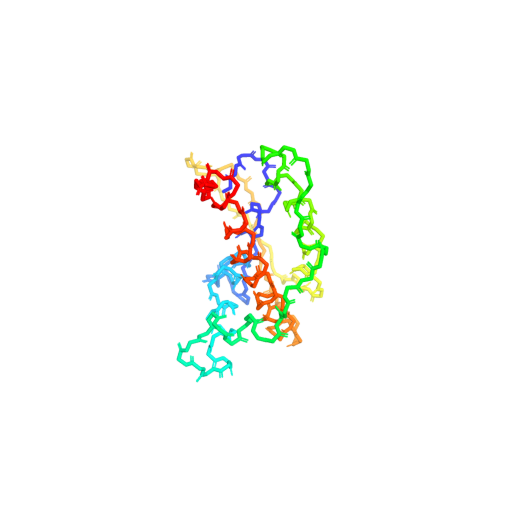? 4.103 1.560 12.130 1.00 88.12 74 GLY A N 1
ATOM 563 C CA . GLY A 1 74 ? 3.711 0.178 11.854 1.00 88.12 74 GLY A CA 1
ATOM 564 C C . GLY A 1 74 ? 3.668 -0.146 10.358 1.00 88.12 74 GLY A C 1
ATOM 565 O O . GLY A 1 74 ? 4.146 -1.199 9.945 1.00 88.12 74 GLY A O 1
ATOM 566 N N . THR A 1 75 ? 3.144 0.763 9.533 1.00 89.56 75 THR A N 1
ATOM 567 C CA . THR A 1 75 ? 3.056 0.566 8.077 1.00 89.56 75 THR A CA 1
ATOM 568 C C . THR A 1 75 ? 4.383 0.777 7.355 1.00 89.56 75 THR A C 1
ATOM 570 O O . THR A 1 75 ? 4.581 0.212 6.285 1.00 89.56 75 THR A O 1
ATOM 573 N N . LEU A 1 76 ? 5.324 1.541 7.924 1.00 88.81 76 LEU A N 1
ATOM 574 C CA . LEU A 1 76 ? 6.620 1.798 7.288 1.00 88.81 76 LEU A CA 1
ATOM 575 C C . LEU A 1 76 ? 7.397 0.500 7.021 1.00 88.81 76 LEU A C 1
ATOM 577 O O . LEU A 1 76 ? 8.087 0.407 6.008 1.00 88.81 76 LEU A O 1
ATOM 581 N N . GLY A 1 77 ? 7.233 -0.523 7.865 1.00 84.38 77 GLY A N 1
ATOM 582 C CA . GLY A 1 77 ? 7.825 -1.847 7.645 1.00 84.38 77 GLY A CA 1
ATOM 583 C C . GLY A 1 77 ? 7.390 -2.508 6.331 1.00 84.38 77 GLY A C 1
ATOM 584 O O . GLY A 1 77 ? 8.206 -3.160 5.686 1.00 84.38 77 GLY A O 1
ATOM 585 N N . LEU A 1 78 ? 6.153 -2.259 5.884 1.00 90.12 78 LEU A N 1
ATOM 586 C CA . LEU A 1 78 ? 5.599 -2.820 4.646 1.00 90.12 78 LEU A CA 1
ATOM 587 C C . LEU A 1 78 ? 6.226 -2.209 3.392 1.00 90.12 78 LEU A C 1
ATOM 589 O O . LEU A 1 78 ? 6.233 -2.836 2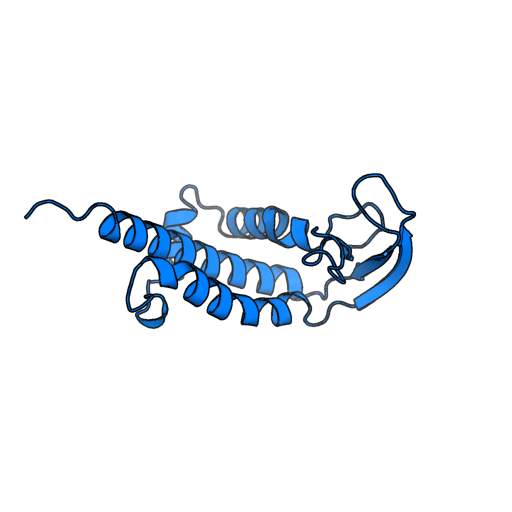.338 1.00 90.12 78 LEU A O 1
ATOM 593 N N . SER A 1 79 ? 6.797 -1.003 3.495 1.00 88.31 79 SER A N 1
ATOM 594 C CA . SER A 1 79 ? 7.459 -0.363 2.351 1.00 88.31 79 SER A CA 1
ATOM 595 C C . SER A 1 79 ? 8.599 -1.219 1.794 1.00 88.31 79 SER A C 1
ATOM 597 O O . SER A 1 79 ? 8.806 -1.249 0.584 1.00 88.31 79 SER A O 1
ATOM 599 N N . LYS A 1 80 ? 9.292 -1.986 2.647 1.00 89.19 80 LYS A N 1
ATOM 600 C CA . LYS A 1 80 ? 10.315 -2.943 2.215 1.00 89.19 80 LYS A CA 1
ATOM 601 C C . LYS A 1 80 ? 9.721 -4.035 1.323 1.00 89.19 80 LYS A C 1
ATOM 603 O O . LYS A 1 80 ? 10.310 -4.361 0.294 1.00 89.19 80 LYS A O 1
ATOM 608 N N . ASP A 1 81 ? 8.560 -4.560 1.699 1.00 87.56 81 ASP A N 1
ATOM 609 C CA . ASP A 1 81 ? 7.868 -5.617 0.960 1.00 87.56 81 ASP A CA 1
ATOM 610 C C . ASP A 1 81 ? 7.363 -5.095 -0.391 1.00 87.56 81 ASP A C 1
ATOM 612 O O . ASP A 1 81 ? 7.418 -5.807 -1.394 1.00 87.56 81 ASP A O 1
ATOM 616 N N . CYS A 1 82 ? 6.993 -3.810 -0.465 1.00 90.56 82 CYS A N 1
ATOM 617 C CA . CYS A 1 82 ? 6.652 -3.153 -1.727 1.00 90.56 82 CYS A CA 1
ATOM 618 C C . CYS A 1 82 ? 7.797 -3.173 -2.746 1.00 90.56 82 CYS A C 1
ATOM 620 O O . CYS A 1 82 ? 7.527 -3.192 -3.944 1.00 90.56 82 CYS A O 1
ATOM 622 N N . PHE A 1 83 ? 9.057 -3.186 -2.314 1.00 93.31 83 PHE A N 1
ATOM 623 C CA . PHE A 1 83 ? 10.211 -3.243 -3.216 1.00 93.31 83 PHE A CA 1
ATOM 624 C C . PHE A 1 83 ? 10.780 -4.657 -3.394 1.00 93.31 83 PHE A C 1
ATOM 626 O O . PHE A 1 83 ? 11.705 -4.853 -4.188 1.00 93.31 83 PHE A O 1
ATOM 633 N N . GLU A 1 84 ? 10.239 -5.660 -2.698 1.00 92.94 84 GLU A N 1
ATOM 634 C CA . GLU A 1 84 ? 10.786 -7.014 -2.700 1.00 92.94 84 GLU A CA 1
ATOM 635 C C . GLU A 1 84 ? 10.734 -7.651 -4.100 1.00 92.94 84 GLU A C 1
ATOM 637 O O . GLU A 1 84 ? 9.677 -7.835 -4.708 1.00 92.94 84 GLU A O 1
ATOM 642 N N . GLY A 1 85 ? 11.910 -8.017 -4.618 1.00 93.50 85 GLY A N 1
ATOM 643 C CA . GLY A 1 85 ? 12.051 -8.738 -5.883 1.00 93.50 85 GLY A CA 1
ATOM 644 C C . GLY A 1 85 ? 11.733 -7.921 -7.139 1.00 93.50 85 GLY A C 1
ATOM 645 O O . GLY A 1 85 ? 11.711 -8.493 -8.230 1.00 93.50 85 GLY A O 1
ATOM 646 N N . ILE A 1 86 ? 11.499 -6.610 -7.019 1.00 95.50 86 ILE A N 1
ATOM 647 C CA . ILE A 1 86 ? 11.352 -5.721 -8.173 1.00 95.50 86 ILE A CA 1
ATOM 648 C C . ILE A 1 86 ? 12.661 -5.696 -8.967 1.00 95.50 86 ILE A C 1
ATOM 650 O O . ILE A 1 86 ? 13.741 -5.526 -8.407 1.00 95.50 86 ILE A O 1
ATOM 654 N N . ILE A 1 87 ? 12.558 -5.849 -10.289 1.00 95.12 87 ILE A N 1
ATOM 655 C CA . ILE A 1 87 ? 13.710 -5.865 -11.196 1.00 95.12 87 ILE A CA 1
ATOM 656 C C . ILE A 1 87 ? 13.755 -4.538 -11.963 1.00 95.12 87 ILE A C 1
ATOM 658 O O . ILE A 1 87 ? 12.893 -4.318 -12.824 1.00 95.12 87 ILE A O 1
ATOM 662 N N . PRO A 1 88 ? 14.742 -3.659 -11.704 1.00 94.00 88 PRO A N 1
ATOM 663 C CA . PRO A 1 88 ? 14.988 -2.489 -12.539 1.00 94.00 88 PRO A CA 1
ATOM 664 C C . PRO A 1 88 ? 15.342 -2.908 -13.968 1.00 94.00 88 PRO A C 1
ATOM 666 O O . PRO A 1 88 ? 16.067 -3.880 -14.181 1.00 94.00 88 PRO A O 1
ATOM 669 N N . ARG A 1 89 ? 14.816 -2.182 -14.953 1.00 95.12 89 ARG A N 1
ATOM 670 C CA . ARG A 1 89 ? 15.094 -2.387 -16.379 1.00 95.12 89 ARG A CA 1
ATOM 671 C C . ARG A 1 89 ? 15.920 -1.232 -16.920 1.00 95.12 89 ARG A C 1
ATOM 673 O O . ARG A 1 89 ? 17.130 -1.365 -17.044 1.00 95.12 89 ARG A O 1
ATOM 680 N N . ASP A 1 90 ? 15.268 -0.097 -17.135 1.00 95.31 90 ASP A N 1
ATOM 681 C CA . ASP A 1 90 ? 15.890 1.115 -17.658 1.00 95.31 90 ASP A CA 1
ATOM 682 C C . ASP A 1 90 ? 15.776 2.251 -16.647 1.00 95.31 90 ASP A C 1
ATOM 684 O O . ASP A 1 90 ? 14.881 2.264 -15.803 1.00 95.31 90 ASP A O 1
ATOM 688 N N . ARG A 1 91 ? 16.669 3.231 -16.766 1.00 95.19 91 ARG A N 1
ATOM 689 C CA . ARG A 1 91 ? 16.632 4.490 -16.020 1.00 95.19 91 ARG A CA 1
ATOM 690 C C . ARG A 1 91 ? 16.671 5.646 -17.005 1.00 95.19 91 ARG A C 1
ATOM 692 O O . ARG A 1 91 ? 17.437 5.599 -17.965 1.00 95.19 91 ARG A O 1
ATOM 699 N N . PHE A 1 92 ? 15.916 6.701 -16.737 1.00 94.06 92 PHE A N 1
ATOM 700 C CA . PHE A 1 92 ? 15.922 7.914 -17.547 1.00 94.06 92 PHE A CA 1
ATOM 701 C C . PHE A 1 92 ? 15.907 9.168 -16.669 1.00 94.06 92 PHE A C 1
ATOM 703 O O . PHE A 1 92 ? 15.466 9.135 -15.522 1.00 94.06 92 PHE A O 1
ATOM 710 N N . VAL A 1 93 ? 16.455 10.259 -17.205 1.00 94.50 93 VAL A N 1
ATOM 711 C CA . VAL A 1 93 ? 16.440 11.575 -16.554 1.00 94.50 93 VAL A CA 1
ATOM 712 C C . VAL A 1 93 ? 15.115 12.251 -16.874 1.00 94.50 93 VAL A C 1
ATOM 714 O O . VAL A 1 93 ? 14.707 12.301 -18.039 1.00 94.50 93 VAL A O 1
ATOM 717 N N . VAL A 1 94 ? 14.468 12.786 -15.846 1.00 93.00 94 VAL A N 1
ATOM 718 C CA . VAL A 1 94 ? 13.339 13.701 -15.973 1.00 93.00 94 VAL A CA 1
ATOM 719 C C . VAL A 1 94 ? 13.864 15.114 -15.748 1.00 93.00 94 VAL A C 1
ATOM 721 O O . VAL A 1 94 ? 14.357 15.403 -14.654 1.00 93.00 94 VAL A O 1
ATOM 724 N N . PRO A 1 95 ? 13.803 15.988 -16.771 1.00 93.19 95 PRO A N 1
ATOM 725 C CA . PRO A 1 95 ? 14.227 17.372 -16.631 1.00 93.19 95 PRO A CA 1
ATOM 726 C C . PRO A 1 95 ? 13.434 18.089 -15.542 1.00 93.19 95 PRO A C 1
ATOM 728 O O . PRO A 1 95 ? 12.267 17.782 -15.298 1.00 93.19 95 PRO A O 1
ATOM 731 N N . LYS A 1 96 ? 14.065 19.090 -14.932 1.00 92.62 96 LYS A N 1
ATOM 732 C CA . LYS A 1 96 ? 13.406 20.000 -13.996 1.00 92.62 96 LYS A CA 1
ATOM 733 C C . LYS A 1 96 ? 12.145 20.625 -14.609 1.00 92.62 96 LYS A C 1
ATOM 735 O O . LYS A 1 96 ? 12.178 21.093 -15.747 1.00 92.62 96 LYS A O 1
ATOM 740 N N . ASP A 1 97 ? 11.085 20.717 -13.812 1.00 88.38 97 ASP A N 1
ATOM 741 C CA . ASP A 1 97 ? 9.874 21.480 -14.118 1.00 88.38 97 ASP A CA 1
ATOM 742 C C . ASP A 1 97 ? 9.542 22.466 -12.975 1.00 88.38 97 ASP A C 1
ATOM 744 O O . ASP A 1 97 ? 10.357 22.726 -12.085 1.00 88.38 97 ASP A O 1
ATOM 748 N N . GLU A 1 98 ? 8.355 23.076 -13.008 1.00 87.75 98 GLU A N 1
ATOM 749 C CA . GLU A 1 98 ? 7.914 24.024 -11.973 1.00 87.75 98 GLU A CA 1
ATOM 750 C C . GLU A 1 98 ? 7.724 23.377 -10.587 1.00 87.75 98 GLU A C 1
ATOM 752 O O . GLU A 1 98 ? 7.794 24.059 -9.562 1.00 87.75 98 GLU A O 1
ATOM 757 N N . LYS A 1 99 ? 7.473 22.065 -10.538 1.00 82.94 99 LYS A N 1
ATOM 758 C CA . LYS A 1 99 ? 7.090 21.300 -9.342 1.00 82.94 99 LYS A CA 1
ATOM 759 C C . LYS A 1 99 ? 8.222 20.415 -8.815 1.00 82.94 99 LYS A C 1
ATOM 761 O O . LYS A 1 99 ? 8.256 20.127 -7.617 1.00 82.94 99 LYS A O 1
ATOM 766 N N . HIS A 1 100 ? 9.151 20.010 -9.672 1.00 82.94 100 HIS A N 1
ATOM 767 C CA . HIS A 1 100 ? 10.179 19.019 -9.395 1.00 82.94 100 HIS A CA 1
ATOM 768 C C . HIS A 1 100 ? 11.538 19.500 -9.897 1.00 82.94 100 HIS A C 1
ATOM 770 O O . HIS A 1 100 ? 11.667 20.031 -10.997 1.00 82.94 100 HIS A O 1
ATOM 776 N N . GLU A 1 101 ? 12.575 19.278 -9.091 1.00 88.94 101 GLU A N 1
ATOM 777 C CA . GLU A 1 101 ? 13.948 19.375 -9.589 1.00 88.94 101 GLU A CA 1
ATOM 778 C C . GLU A 1 101 ? 14.230 18.223 -10.566 1.00 88.94 101 GLU A C 1
ATOM 780 O O . GLU A 1 101 ? 13.482 17.243 -10.613 1.00 88.94 101 GLU A O 1
ATOM 785 N N . GLU A 1 102 ? 15.310 18.333 -11.338 1.00 92.31 102 GLU A N 1
ATOM 786 C CA . GLU A 1 102 ? 15.772 17.224 -12.176 1.00 92.31 102 GLU A CA 1
ATOM 787 C C . GLU A 1 102 ? 16.001 15.971 -11.317 1.00 92.31 102 GLU A C 1
ATOM 789 O O . GLU A 1 102 ? 16.585 16.044 -10.232 1.00 92.31 102 GLU A O 1
ATOM 794 N N . HIS A 1 103 ? 15.515 14.824 -11.787 1.00 91.25 103 HIS A N 1
ATOM 795 C CA . HIS A 1 103 ? 15.604 13.557 -11.063 1.00 91.25 103 HIS A CA 1
ATOM 796 C C . HIS A 1 103 ? 15.661 12.362 -12.018 1.00 91.25 103 HIS A C 1
ATOM 798 O O . HIS A 1 103 ? 15.510 12.493 -13.234 1.00 91.25 103 HIS A O 1
ATOM 804 N N . PHE A 1 104 ? 15.913 11.179 -11.458 1.00 93.62 104 PHE A N 1
ATOM 805 C CA . PHE A 1 104 ? 15.853 9.921 -12.191 1.00 93.62 104 PHE A CA 1
ATOM 806 C C . PHE A 1 104 ? 14.523 9.217 -11.947 1.00 93.62 104 PHE A C 1
ATOM 808 O O . PHE A 1 104 ? 14.018 9.204 -10.827 1.00 93.62 104 PHE A O 1
ATOM 815 N N . GLU A 1 105 ? 14.029 8.569 -12.993 1.00 95.50 105 GLU A N 1
ATOM 816 C CA . GLU A 1 105 ? 12.937 7.604 -12.936 1.00 95.50 105 GLU A CA 1
ATOM 817 C C . GLU A 1 105 ? 13.397 6.270 -13.541 1.00 95.50 105 GLU A C 1
ATOM 819 O O . GLU A 1 105 ? 14.343 6.209 -14.340 1.00 95.50 105 GLU A O 1
ATOM 824 N N . TRP A 1 106 ? 12.738 5.181 -13.148 1.00 96.69 106 TRP A N 1
ATOM 825 C CA . TRP A 1 106 ? 13.106 3.815 -13.513 1.00 96.69 106 TRP A CA 1
ATOM 826 C C . TRP A 1 106 ? 11.923 3.060 -14.103 1.00 96.69 106 TRP A C 1
ATOM 828 O O . TRP A 1 106 ? 10.823 3.097 -13.564 1.00 96.69 106 TRP A O 1
ATOM 838 N N . ILE A 1 107 ? 12.158 2.288 -15.160 1.00 97.94 107 ILE A N 1
ATOM 839 C CA . ILE A 1 107 ? 11.238 1.234 -15.590 1.00 97.94 107 ILE A CA 1
ATOM 840 C C . ILE A 1 107 ? 11.532 -0.005 -14.750 1.00 97.94 107 ILE A C 1
ATOM 842 O O . ILE A 1 107 ? 12.682 -0.430 -14.643 1.00 97.94 107 ILE A O 1
ATOM 846 N N . VAL A 1 108 ? 10.498 -0.618 -14.185 1.00 97.44 108 VAL A N 1
ATOM 847 C CA . VAL A 1 108 ? 10.618 -1.808 -13.344 1.00 97.44 108 VAL A CA 1
ATOM 848 C C . VAL A 1 108 ? 9.714 -2.937 -13.810 1.00 97.44 108 VAL A C 1
ATOM 850 O O . VAL A 1 108 ? 8.642 -2.730 -14.375 1.00 97.44 108 VAL A O 1
ATOM 853 N N . THR A 1 109 ? 10.135 -4.171 -13.560 1.00 97.19 109 THR A N 1
ATOM 854 C CA . THR A 1 109 ? 9.290 -5.358 -13.713 1.00 97.19 109 THR A CA 1
ATOM 855 C C . THR A 1 109 ? 8.947 -5.915 -12.340 1.00 97.19 109 THR A C 1
ATOM 857 O O . THR A 1 109 ? 9.829 -6.102 -11.504 1.00 97.19 109 THR A O 1
ATOM 860 N N . LEU A 1 110 ? 7.662 -6.195 -12.129 1.00 96.50 110 LEU A N 1
ATOM 861 C CA . LEU A 1 110 ? 7.183 -6.874 -10.931 1.00 96.50 110 LEU A CA 1
ATOM 862 C C . LEU A 1 110 ? 7.393 -8.389 -11.087 1.00 96.50 110 LEU A C 1
ATOM 864 O O . LEU A 1 110 ? 7.078 -8.926 -12.156 1.00 96.50 110 LEU A O 1
ATOM 868 N N . PRO A 1 111 ? 7.914 -9.090 -10.068 1.00 95.75 111 PRO A N 1
ATOM 869 C CA . PRO A 1 111 ? 8.071 -10.537 -10.129 1.00 95.75 111 PRO A CA 1
ATOM 870 C C . PRO A 1 111 ? 6.698 -11.230 -10.141 1.00 95.75 111 PRO A C 1
ATOM 872 O O . PRO A 1 111 ? 5.703 -10.680 -9.673 1.00 95.75 111 PRO A O 1
ATOM 875 N N . ALA A 1 112 ? 6.636 -12.462 -10.654 1.00 95.31 112 ALA A N 1
ATOM 876 C CA . ALA A 1 112 ? 5.383 -13.213 -10.801 1.00 95.31 112 ALA A CA 1
ATOM 877 C C . ALA A 1 112 ? 4.486 -13.278 -9.537 1.00 95.31 112 ALA A C 1
ATOM 879 O O . ALA A 1 112 ? 3.282 -13.074 -9.683 1.00 95.31 112 ALA A O 1
ATOM 880 N N . PRO A 1 113 ? 5.003 -13.504 -8.307 1.00 95.19 113 PRO A N 1
ATOM 881 C CA . PRO A 1 113 ? 4.159 -13.550 -7.108 1.00 95.19 113 PRO A CA 1
ATOM 882 C C . PRO A 1 113 ? 3.706 -12.171 -6.597 1.00 95.19 113 PRO A C 1
ATOM 884 O O . PRO A 1 113 ? 2.900 -12.110 -5.670 1.00 95.19 113 PRO A O 1
ATOM 887 N N . TYR A 1 114 ? 4.207 -11.067 -7.160 1.00 95.94 114 TYR A N 1
ATOM 888 C CA . TYR A 1 114 ? 3.968 -9.718 -6.639 1.00 95.94 114 TYR A CA 1
ATOM 889 C C . TYR A 1 114 ? 2.483 -9.337 -6.557 1.00 95.94 114 TYR A C 1
ATOM 891 O O . TYR A 1 114 ? 2.069 -8.860 -5.504 1.00 95.94 114 TYR A O 1
ATOM 899 N N . PRO A 1 115 ? 1.640 -9.562 -7.590 1.00 94.81 115 PRO A N 1
ATOM 900 C CA . PRO A 1 115 ? 0.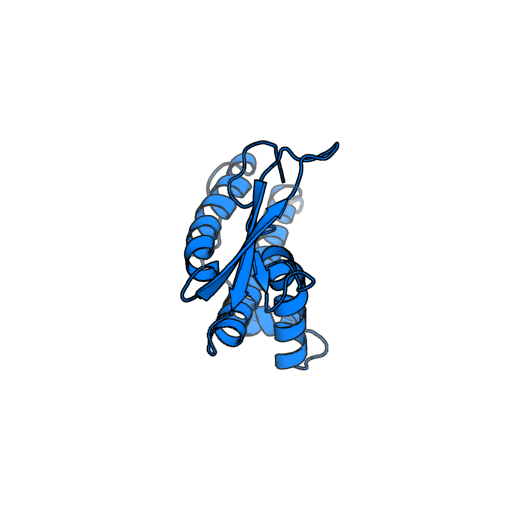237 -9.155 -7.526 1.00 94.81 115 PRO A CA 1
ATOM 901 C C . PRO A 1 115 ? -0.556 -9.884 -6.439 1.00 94.81 115 PRO A C 1
ATOM 903 O O . PRO A 1 115 ? -1.469 -9.298 -5.869 1.00 94.81 115 PRO A O 1
ATOM 906 N N . VAL A 1 116 ? -0.205 -11.141 -6.145 1.00 95.00 116 VAL A N 1
ATOM 907 C CA . VAL A 1 116 ? -0.855 -11.928 -5.086 1.00 95.00 116 VAL A CA 1
ATOM 908 C C . VAL A 1 116 ? -0.470 -11.368 -3.721 1.00 95.00 116 VAL A C 1
ATOM 910 O O . VAL A 1 116 ? -1.349 -10.955 -2.976 1.00 95.00 116 VAL A O 1
ATOM 913 N N . LYS A 1 117 ? 0.837 -11.233 -3.448 1.00 95.12 117 LYS A N 1
ATOM 914 C CA . LYS A 1 117 ? 1.329 -10.641 -2.195 1.00 95.12 117 LYS A CA 1
ATOM 915 C C . LYS A 1 117 ? 0.741 -9.249 -1.951 1.00 95.12 117 LYS A C 1
ATOM 917 O O . LYS A 1 117 ? 0.275 -8.960 -0.858 1.00 95.12 117 LYS A O 1
ATOM 922 N N . ALA A 1 118 ? 0.736 -8.400 -2.981 1.00 95.94 118 ALA A N 1
ATOM 923 C CA . ALA A 1 118 ? 0.241 -7.035 -2.868 1.00 95.94 118 ALA A CA 1
ATOM 924 C C . ALA A 1 118 ? -1.248 -6.988 -2.503 1.00 95.94 118 ALA A C 1
ATOM 926 O O . ALA A 1 118 ? -1.649 -6.182 -1.665 1.00 95.94 118 ALA A O 1
ATOM 927 N N . ARG A 1 119 ? -2.067 -7.863 -3.098 1.00 95.62 119 ARG A N 1
ATOM 928 C CA . ARG A 1 119 ? -3.486 -7.976 -2.750 1.00 95.62 119 ARG A CA 1
ATOM 929 C C . ARG A 1 119 ? -3.684 -8.407 -1.302 1.00 95.62 119 ARG A C 1
ATOM 931 O O . ARG A 1 119 ? -4.431 -7.739 -0.601 1.00 95.62 119 ARG A O 1
ATOM 938 N N . ASP A 1 120 ? -2.984 -9.450 -0.856 1.00 94.69 120 ASP A N 1
ATOM 939 C CA . ASP A 1 120 ? -3.090 -9.945 0.522 1.00 94.69 120 ASP A CA 1
ATOM 940 C C . ASP A 1 120 ? -2.732 -8.836 1.530 1.00 94.69 120 ASP A C 1
ATOM 942 O O . ASP A 1 120 ? -3.415 -8.645 2.538 1.00 94.69 120 ASP A O 1
ATOM 946 N N . THR A 1 121 ? -1.696 -8.041 1.228 1.00 95.75 121 THR A N 1
ATOM 947 C CA . THR A 1 121 ? -1.337 -6.855 2.015 1.00 95.75 121 THR A CA 1
ATOM 948 C C . THR A 1 121 ? -2.445 -5.802 2.000 1.00 95.75 121 THR A C 1
ATOM 950 O O . THR A 1 121 ? -2.797 -5.282 3.056 1.00 95.75 121 THR A O 1
ATOM 953 N N . VAL A 1 122 ? -3.013 -5.480 0.835 1.00 96.06 122 VAL A N 1
ATOM 954 C CA . VAL A 1 122 ? -4.084 -4.477 0.718 1.00 96.06 122 VAL A CA 1
ATOM 955 C C . VAL A 1 122 ? -5.336 -4.890 1.483 1.00 96.06 122 VAL A C 1
ATOM 957 O O . VAL A 1 122 ? -5.913 -4.060 2.179 1.00 96.06 122 VAL A O 1
ATOM 960 N N . GLU A 1 123 ? -5.747 -6.153 1.402 1.00 96.62 123 GLU A N 1
ATOM 961 C CA . GLU A 1 123 ? -6.908 -6.652 2.143 1.00 96.62 123 GLU A CA 1
ATOM 962 C C . GLU A 1 123 ? -6.700 -6.513 3.661 1.00 96.62 123 GLU A C 1
ATOM 964 O O . GLU A 1 123 ? -7.576 -6.001 4.360 1.00 96.62 123 GLU A O 1
ATOM 969 N N . LEU A 1 124 ? -5.512 -6.863 4.168 1.00 95.88 124 LEU A N 1
ATOM 970 C CA . LEU A 1 124 ? -5.159 -6.684 5.578 1.00 95.88 124 LEU A CA 1
ATOM 971 C C . LEU A 1 124 ? -5.121 -5.205 6.000 1.00 95.88 124 LEU A C 1
ATOM 973 O O . LEU A 1 124 ? -5.675 -4.845 7.043 1.00 95.88 124 LEU A O 1
ATOM 977 N N . GLU A 1 125 ? -4.446 -4.345 5.236 1.00 96.50 125 GLU A N 1
ATOM 978 C CA . GLU A 1 125 ? -4.269 -2.936 5.608 1.00 96.50 125 GLU A CA 1
ATOM 979 C C . GLU A 1 125 ? -5.570 -2.132 5.496 1.00 96.50 125 GLU A C 1
ATOM 981 O O . GLU A 1 125 ? -5.817 -1.261 6.332 1.00 96.50 125 GLU A O 1
ATOM 986 N N . LEU A 1 126 ? -6.455 -2.462 4.549 1.00 96.94 126 LEU A N 1
ATOM 987 C CA . LEU A 1 126 ? -7.795 -1.873 4.488 1.00 96.94 126 LEU A CA 1
ATOM 988 C C . LEU A 1 126 ? -8.655 -2.295 5.688 1.00 96.94 126 LEU A C 1
ATOM 990 O O . LEU A 1 126 ? -9.334 -1.445 6.271 1.00 96.94 126 LEU A O 1
ATOM 994 N N . SER A 1 127 ? -8.572 -3.557 6.124 1.00 96.56 127 SER A N 1
ATOM 995 C CA . SER A 1 127 ? -9.244 -4.016 7.349 1.00 96.56 127 SER A CA 1
ATOM 996 C C . SER A 1 127 ? -8.737 -3.279 8.595 1.00 96.56 127 SER A C 1
ATOM 998 O O . SER A 1 127 ? -9.539 -2.804 9.405 1.00 96.56 127 SER A O 1
ATOM 1000 N N . LYS A 1 128 ? -7.414 -3.090 8.726 1.00 96.75 128 LYS A N 1
ATOM 1001 C CA . LYS A 1 128 ? -6.819 -2.268 9.796 1.00 96.75 128 LYS A CA 1
ATOM 1002 C C . LYS A 1 128 ? -7.301 -0.822 9.739 1.00 96.75 128 LYS A C 1
ATOM 1004 O O . LYS A 1 128 ? -7.622 -0.252 10.781 1.00 96.75 128 LYS A O 1
ATOM 1009 N N . ALA A 1 129 ? -7.333 -0.219 8.552 1.00 95.75 129 ALA A N 1
ATOM 1010 C CA . ALA A 1 129 ? -7.740 1.170 8.369 1.00 95.75 129 ALA A CA 1
ATOM 1011 C C . ALA A 1 129 ? -9.204 1.392 8.774 1.00 95.75 129 ALA A C 1
ATOM 1013 O O . ALA A 1 129 ? -9.486 2.322 9.530 1.00 95.75 129 ALA A O 1
ATOM 1014 N N . GLY A 1 130 ? -10.116 0.509 8.351 1.00 95.62 130 GLY A N 1
ATOM 1015 C CA . GLY A 1 130 ? -11.527 0.565 8.745 1.00 95.62 130 GLY A CA 1
ATOM 1016 C C . GLY A 1 130 ? -11.714 0.457 10.261 1.00 95.62 130 GLY A C 1
ATOM 1017 O O . GLY A 1 130 ? -12.410 1.277 10.863 1.00 95.62 130 GLY A O 1
ATOM 1018 N N . TYR A 1 131 ? -11.020 -0.493 10.897 1.00 95.94 131 TYR A N 1
ATOM 1019 C CA . TYR A 1 131 ? -11.028 -0.647 12.354 1.00 95.94 131 TYR A CA 1
ATOM 1020 C C . TYR A 1 131 ? -10.502 0.599 13.085 1.00 95.94 131 TYR A C 1
ATOM 1022 O O . TYR A 1 131 ? -11.162 1.131 13.979 1.00 95.94 131 TYR A O 1
ATOM 1030 N N . ARG A 1 132 ? -9.325 1.095 12.685 1.00 96.75 132 ARG A N 1
ATOM 1031 C CA . ARG A 1 132 ? -8.666 2.253 13.309 1.00 96.75 132 ARG A CA 1
ATOM 1032 C C . ARG A 1 132 ? -9.472 3.533 13.148 1.00 96.75 132 ARG A C 1
ATOM 1034 O O . ARG A 1 132 ? -9.535 4.322 14.086 1.00 96.75 132 ARG A O 1
ATOM 1041 N N . LEU A 1 133 ? -10.119 3.722 11.997 1.00 96.19 133 LEU A N 1
ATOM 1042 C CA . LEU A 1 133 ? -11.034 4.838 11.791 1.00 96.19 133 LEU A CA 1
ATOM 1043 C C . LEU A 1 133 ? -12.205 4.756 12.775 1.00 96.19 133 LEU A C 1
ATOM 1045 O O . LEU A 1 133 ? -12.468 5.729 13.471 1.00 96.19 133 LEU A O 1
ATOM 1049 N N . ALA A 1 134 ? -12.856 3.598 12.910 1.00 94.69 134 ALA A N 1
ATOM 1050 C CA . ALA A 1 134 ? -13.947 3.429 13.871 1.00 94.69 134 ALA A CA 1
ATOM 1051 C C . ALA A 1 134 ? -13.501 3.692 15.324 1.00 94.69 134 ALA A C 1
ATOM 1053 O O . ALA A 1 134 ? -14.212 4.364 16.073 1.00 94.69 134 ALA A O 1
ATOM 1054 N N . ALA A 1 135 ? -12.315 3.215 15.717 1.00 94.50 135 ALA A N 1
ATOM 1055 C CA . ALA A 1 135 ? -11.739 3.486 17.034 1.00 94.50 135 ALA A CA 1
ATOM 1056 C C . ALA A 1 135 ? -11.468 4.985 17.251 1.00 94.50 135 ALA A C 1
ATOM 1058 O O . ALA A 1 135 ? -11.788 5.525 18.308 1.00 94.50 135 ALA A O 1
ATOM 1059 N N . LEU A 1 136 ? -10.930 5.674 16.239 1.00 95.94 136 LEU A N 1
ATOM 1060 C CA . LEU A 1 136 ? -10.675 7.114 16.282 1.00 95.94 136 LEU A CA 1
ATOM 1061 C C . LEU A 1 136 ? -11.970 7.916 16.440 1.00 95.94 136 LEU A C 1
ATOM 1063 O O . LEU A 1 136 ? -12.032 8.808 17.281 1.00 95.94 136 LEU A O 1
ATOM 1067 N N . LEU A 1 137 ? -13.012 7.573 15.676 1.00 95.81 137 LEU A N 1
ATOM 1068 C CA . LEU A 1 137 ? -14.316 8.234 15.760 1.00 95.81 137 LEU A CA 1
ATOM 1069 C C . LEU A 1 137 ? -14.918 8.099 17.167 1.00 95.81 137 LEU A C 1
ATOM 1071 O O . LEU A 1 137 ? -15.354 9.097 17.730 1.00 95.81 137 LEU A O 1
ATOM 1075 N N . LYS A 1 138 ? -14.860 6.902 17.769 1.00 94.50 138 LYS A N 1
ATOM 1076 C CA . 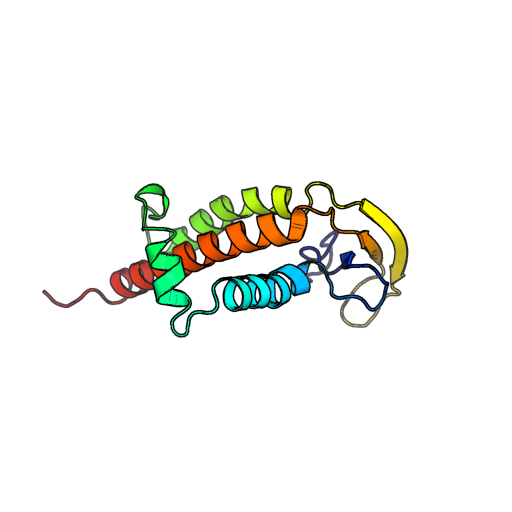LYS A 1 138 ? -15.313 6.663 19.154 1.00 94.50 138 LYS A CA 1
ATOM 1077 C C . LYS A 1 138 ? -14.508 7.439 20.194 1.00 94.50 138 LYS A C 1
ATOM 1079 O O . LYS A 1 138 ? -15.038 7.799 21.238 1.00 94.50 138 LYS A O 1
ATOM 1084 N N . ALA A 1 139 ? -13.224 7.668 19.933 1.00 93.94 139 ALA A N 1
ATOM 1085 C CA . ALA A 1 139 ? -12.356 8.403 20.843 1.00 93.94 139 ALA A CA 1
ATOM 1086 C C . ALA A 1 139 ? -12.595 9.925 20.776 1.00 93.94 139 ALA A C 1
ATOM 1088 O O . ALA A 1 139 ? -12.461 10.604 21.791 1.00 93.94 139 ALA A O 1
ATOM 1089 N N . ILE A 1 140 ? -12.963 10.456 19.602 1.00 93.94 140 ILE A N 1
ATOM 1090 C CA . ILE A 1 140 ? -13.318 11.874 19.408 1.00 93.94 140 ILE A CA 1
ATOM 1091 C C . ILE A 1 140 ? -14.740 12.157 19.911 1.00 93.94 140 ILE A C 1
ATOM 1093 O O . ILE A 1 140 ? -14.967 13.169 20.572 1.00 93.94 140 ILE A O 1
ATOM 1097 N N . TRP A 1 141 ? -15.680 11.263 19.606 1.00 94.62 141 TRP A N 1
ATOM 1098 C CA . TRP A 1 141 ? -17.093 11.369 19.967 1.00 94.62 141 TRP A CA 1
ATOM 1099 C C . TRP A 1 141 ? -17.516 10.151 20.794 1.00 94.62 141 TRP A C 1
ATOM 1101 O O . TRP A 1 141 ? -18.138 9.230 20.257 1.00 94.62 141 TRP A O 1
ATOM 1111 N N . PRO A 1 142 ? -17.156 10.101 22.088 1.00 89.31 142 PRO A N 1
ATOM 1112 C CA . PRO A 1 142 ? -17.639 9.042 22.958 1.00 89.31 142 PRO A CA 1
ATOM 1113 C C . PRO A 1 142 ? -19.162 9.151 23.083 1.00 89.31 142 PRO A C 1
ATOM 1115 O O . PRO A 1 142 ? -19.691 10.254 23.218 1.00 89.31 142 PRO A O 1
ATOM 1118 N N . GLU A 1 143 ? -19.864 8.017 23.038 1.00 84.00 143 GLU A N 1
ATOM 1119 C CA . GLU A 1 143 ? -21.290 7.988 23.376 1.00 84.00 143 GLU A CA 1
ATOM 1120 C C . GLU A 1 143 ? -21.458 8.582 24.783 1.00 84.00 143 GLU A C 1
ATOM 1122 O O . GLU A 1 143 ? -20.746 8.188 25.717 1.00 84.00 143 GLU A O 1
ATOM 1127 N N . GLU A 1 144 ? -22.340 9.578 24.918 1.00 68.50 144 GLU A N 1
ATOM 1128 C CA . GLU A 1 144 ? -22.715 10.098 26.231 1.00 68.50 144 GLU A CA 1
ATOM 1129 C C . GLU A 1 144 ? -23.238 8.924 27.065 1.00 68.50 144 GLU A C 1
ATOM 1131 O O . GLU A 1 144 ? -24.084 8.154 26.606 1.00 68.50 144 GLU A O 1
ATOM 1136 N N . LYS A 1 145 ? -22.666 8.744 28.257 1.00 54.81 145 LYS A N 1
ATOM 1137 C CA . LYS A 1 145 ? -23.124 7.728 29.206 1.00 54.81 145 LYS A CA 1
ATOM 1138 C C . LYS A 1 145 ? -24.449 8.119 29.836 1.00 54.81 145 LYS A C 1
ATOM 1140 O O . LYS A 1 145 ? -24.576 9.309 30.199 1.00 54.81 145 LYS A O 1
#

Secondary structure (DSSP, 8-state):
--TT-SSTTTTTEEESSTTSPBHHHIIIIIIHHHHHHHH--S-HHHHHHHHS---GGG---S-GGGHHHHHHHHHHTHHHHHTTT-EEEEEEEE---SS--SEEEEEEE--TTHHHHHHHHHHHHHHHHHHHHHHHHHHHSPPP-

Radius of gyration: 18.27 Å; chains: 1; bounding box: 40×38×49 Å

pLDDT: mean 92.2, std 8.95, range [46.47, 97.94]

Foldseek 3Di:
DPEPDQCVLQQLEAEPDPPHHGLVCCLVPVLVVVLCVVVVDPCLLVVLCVVAPDDPVLDDDDDLVCRVVVVCVVCVVCSVVSCPPKAWDDKDWDDDDPRYHIHIGTYIYDDPCSSVVSNVVSSNVSSSVVVVVVVSVCVVPPDDD